Protein AF-A0A7X7RPF6-F1 (afdb_monomer_lite)

pLDDT: mean 86.19, std 18.13, range [35.84, 98.38]

Secondary structure (DSSP, 8-state):
-----------------PPPBPPHHHHHHHHHH-SSPPS----B-------STT-EEEEEESS-HHHHHHHHHHHHHHHHS---EEEE-PPPSSPP-STT-EEEEEETTEEEEEESSHHHHHHHHHHHHHHTS---

Structure (mmCIF, N/CA/C/O backbone):
data_AF-A0A7X7RPF6-F1
#
_entry.id   AF-A0A7X7RPF6-F1
#
loop_
_atom_site.group_PDB
_atom_site.id
_atom_site.type_symbol
_atom_site.label_atom_id
_atom_site.label_alt_id
_atom_site.label_comp_id
_atom_site.label_asym_id
_atom_site.label_entity_id
_atom_site.label_seq_id
_atom_site.pdbx_PDB_ins_code
_atom_site.Cartn_x
_atom_site.Cartn_y
_atom_site.Cartn_z
_atom_site.occupancy
_atom_site.B_iso_or_equiv
_atom_site.auth_seq_id
_atom_site.auth_comp_id
_atom_site.auth_asym_id
_atom_site.auth_atom_id
_atom_site.pdbx_PDB_model_num
ATOM 1 N N . MET A 1 1 ? -34.950 23.334 -38.910 1.00 42.81 1 MET A N 1
ATOM 2 C CA . MET A 1 1 ? -34.356 22.359 -37.966 1.00 42.81 1 MET A CA 1
ATOM 3 C C . MET A 1 1 ? -32.881 22.683 -37.755 1.00 42.81 1 MET A C 1
ATOM 5 O O . MET A 1 1 ? -32.091 22.397 -38.640 1.00 42.81 1 MET A O 1
ATOM 9 N N . LYS A 1 2 ? -32.503 23.281 -36.620 1.00 35.84 2 LYS A N 1
ATOM 10 C CA . LYS A 1 2 ? -31.113 23.317 -36.129 1.00 35.84 2 LYS A CA 1
ATOM 11 C C . LYS A 1 2 ? -31.170 23.266 -34.601 1.00 35.84 2 LYS A C 1
ATOM 13 O O . LYS A 1 2 ? -31.677 24.192 -33.981 1.00 35.84 2 LYS A O 1
ATOM 18 N N . LYS A 1 3 ? -30.758 22.137 -34.021 1.00 43.97 3 LYS A N 1
ATOM 19 C CA . LYS A 1 3 ? -30.667 21.934 -32.570 1.00 43.97 3 LYS A CA 1
ATOM 20 C C . LYS A 1 3 ? -29.306 22.470 -32.122 1.00 43.97 3 LYS A C 1
ATOM 22 O O . LYS A 1 3 ? -28.288 21.970 -32.589 1.00 43.97 3 LYS A O 1
ATOM 27 N N . GLN A 1 4 ? -29.292 23.501 -31.281 1.00 42.59 4 GLN A N 1
ATOM 28 C CA . GLN A 1 4 ? -28.082 23.965 -30.603 1.00 42.59 4 GLN A CA 1
ATOM 29 C C . GLN A 1 4 ? -27.850 23.091 -29.371 1.00 42.59 4 GLN A C 1
ATOM 31 O O . GLN A 1 4 ? -28.635 23.094 -28.424 1.00 42.59 4 GLN A O 1
ATOM 36 N N . THR A 1 5 ? -26.789 22.298 -29.436 1.00 44.12 5 THR A N 1
ATOM 37 C CA . THR A 1 5 ? -26.322 21.415 -28.371 1.00 44.12 5 THR A CA 1
ATOM 38 C C . THR A 1 5 ? -25.581 22.247 -27.328 1.00 44.12 5 THR A C 1
ATOM 40 O O . THR A 1 5 ? -24.572 22.875 -27.640 1.00 44.12 5 THR A O 1
ATOM 43 N N . TRP A 1 6 ? -26.072 22.253 -26.092 1.00 36.62 6 TRP A N 1
ATOM 44 C CA . TRP A 1 6 ? -25.373 22.837 -24.950 1.00 36.62 6 TRP A CA 1
ATOM 45 C C . TRP A 1 6 ? -24.398 21.795 -24.390 1.00 36.62 6 TRP A C 1
ATOM 47 O O . TRP A 1 6 ? -24.826 20.766 -23.872 1.00 36.62 6 TRP A O 1
ATOM 57 N N . MET A 1 7 ? -23.089 22.039 -24.501 1.00 39.38 7 MET A N 1
ATOM 58 C CA . MET A 1 7 ? -22.086 21.309 -23.720 1.00 39.38 7 MET A CA 1
ATOM 59 C C . MET A 1 7 ? -21.987 21.963 -22.342 1.00 39.38 7 MET A C 1
ATOM 61 O O . MET A 1 7 ? -21.388 23.024 -22.190 1.00 39.38 7 MET A O 1
ATOM 65 N N . ALA A 1 8 ? -22.588 21.330 -21.336 1.00 42.06 8 ALA A N 1
ATOM 66 C CA . ALA A 1 8 ? -22.321 21.650 -19.943 1.00 42.06 8 ALA A CA 1
ATOM 67 C C . ALA A 1 8 ? -20.945 21.078 -19.571 1.00 42.06 8 ALA A C 1
ATOM 69 O O . ALA A 1 8 ? -20.789 19.874 -19.367 1.00 42.06 8 ALA A O 1
ATOM 70 N N . LEU A 1 9 ? -19.936 21.947 -19.521 1.00 39.75 9 LEU A N 1
ATOM 71 C CA . LEU A 1 9 ? -18.625 21.628 -18.970 1.00 39.75 9 LEU A CA 1
ATOM 72 C C . LEU A 1 9 ? -18.746 21.653 -17.437 1.00 39.75 9 LEU A C 1
ATOM 74 O O . LEU A 1 9 ? -18.661 22.708 -16.813 1.00 39.75 9 LEU A O 1
ATOM 78 N N . VAL A 1 10 ? -19.006 20.499 -16.821 1.00 43.66 10 VAL A N 1
ATOM 79 C CA . VAL A 1 10 ? -18.949 20.361 -15.359 1.00 43.66 10 VAL A CA 1
ATOM 80 C C . VAL A 1 10 ? -17.480 20.246 -14.965 1.00 43.66 10 VAL A C 1
ATOM 82 O O . VAL A 1 10 ? -16.887 19.171 -15.002 1.00 43.66 10 VAL A O 1
ATOM 85 N N . VAL A 1 11 ? -16.871 21.378 -14.615 1.00 40.03 11 VAL A N 1
ATOM 86 C CA . VAL A 1 11 ? -15.560 21.405 -13.962 1.00 40.03 11 VAL A CA 1
ATOM 87 C C . VAL A 1 11 ? -15.783 21.034 -12.499 1.00 40.03 11 VAL A C 1
ATOM 89 O O . VAL A 1 11 ? -16.100 21.881 -11.668 1.00 40.03 11 VAL A O 1
ATOM 92 N N . CYS A 1 12 ? -15.645 19.748 -12.179 1.00 39.25 12 CYS A N 1
ATOM 93 C CA . CYS A 1 12 ? -15.494 19.308 -10.797 1.00 39.25 12 CYS A CA 1
ATOM 94 C C . CYS A 1 12 ? -14.114 19.770 -10.310 1.00 39.25 12 CYS A C 1
ATOM 96 O O . CYS A 1 12 ? -13.115 19.069 -10.465 1.00 39.25 12 CYS A O 1
ATOM 98 N N . ALA A 1 13 ? -14.052 20.973 -9.740 1.00 44.09 13 ALA A N 1
ATOM 99 C CA . ALA A 1 13 ? -12.929 21.393 -8.920 1.00 44.09 13 ALA A CA 1
ATOM 100 C C . ALA A 1 13 ? -12.951 20.545 -7.640 1.00 44.09 13 ALA A C 1
ATOM 102 O O . ALA A 1 13 ? -13.633 20.867 -6.669 1.00 44.09 13 ALA A O 1
ATOM 103 N N . ALA A 1 14 ? -12.258 19.406 -7.660 1.00 44.19 14 ALA A N 1
ATOM 104 C CA . ALA A 1 14 ? -11.976 18.651 -6.452 1.00 44.19 14 ALA A CA 1
ATOM 105 C C . ALA A 1 14 ? -11.058 19.513 -5.574 1.00 44.19 14 ALA A C 1
ATOM 107 O O . ALA A 1 14 ? -9.854 19.604 -5.810 1.00 44.19 14 ALA A O 1
ATOM 108 N N . CYS A 1 15 ? -11.637 20.199 -4.590 1.00 41.09 15 CYS A N 1
ATOM 109 C CA . CYS A 1 15 ? -10.878 20.852 -3.536 1.00 41.09 15 CYS A CA 1
ATOM 110 C C . CYS A 1 15 ? -10.113 19.767 -2.769 1.00 41.09 15 CYS A C 1
ATOM 112 O O . CYS A 1 15 ? -10.686 19.062 -1.940 1.00 41.09 15 CYS A O 1
ATOM 114 N N . PHE A 1 16 ? -8.820 19.619 -3.058 1.00 44.91 16 PHE A N 1
ATOM 115 C CA . PHE A 1 16 ? -7.894 18.842 -2.241 1.00 44.91 16 PHE A CA 1
ATOM 116 C C . PHE A 1 16 ? -7.700 19.575 -0.910 1.00 44.91 16 PHE A C 1
ATOM 118 O O . PHE A 1 16 ? -6.744 20.331 -0.725 1.00 44.91 16 PHE A O 1
ATOM 125 N N . THR A 1 17 ? -8.636 19.397 0.021 1.00 57.41 17 THR A N 1
ATOM 126 C CA . THR A 1 17 ? -8.433 19.785 1.416 1.00 57.41 17 THR A CA 1
ATOM 127 C C . THR A 1 17 ? -7.289 18.931 1.949 1.00 57.41 17 THR A C 1
ATOM 129 O O . THR A 1 17 ? -7.452 17.728 2.158 1.00 57.41 17 THR A O 1
ATOM 132 N N . HIS A 1 18 ? -6.108 19.527 2.091 1.00 63.28 18 HIS A N 1
ATOM 133 C CA . HIS A 1 18 ? -4.978 18.854 2.715 1.00 63.28 18 HIS A CA 1
ATOM 134 C C . HIS A 1 18 ? -5.327 18.645 4.188 1.00 63.28 18 HIS A C 1
ATOM 136 O O . HIS A 1 18 ? -5.715 19.596 4.868 1.00 63.28 18 HIS A O 1
ATOM 142 N N . ALA A 1 19 ? -5.246 17.400 4.657 1.00 75.69 19 ALA A N 1
ATOM 143 C CA . ALA A 1 19 ? -5.437 17.101 6.068 1.00 75.69 19 ALA A CA 1
ATOM 144 C C . ALA A 1 19 ? -4.400 17.870 6.899 1.00 75.69 19 ALA A C 1
ATOM 146 O O . ALA A 1 19 ? -3.241 17.993 6.493 1.00 75.69 19 ALA A O 1
ATOM 147 N N . VAL A 1 20 ? -4.821 18.383 8.054 1.00 85.19 20 VAL A N 1
ATOM 148 C CA . VAL A 1 20 ? -3.904 18.991 9.026 1.00 85.19 20 VAL A CA 1
ATOM 149 C C . VAL A 1 20 ? -2.907 17.914 9.475 1.00 85.19 20 VAL A C 1
ATOM 151 O O . VAL A 1 20 ? -3.297 16.750 9.556 1.00 85.19 20 VAL A O 1
ATOM 154 N N . PRO A 1 21 ? -1.628 18.233 9.735 1.00 86.88 21 PRO A N 1
ATOM 155 C CA . PRO A 1 21 ? -0.688 17.250 10.265 1.00 86.88 21 PRO A 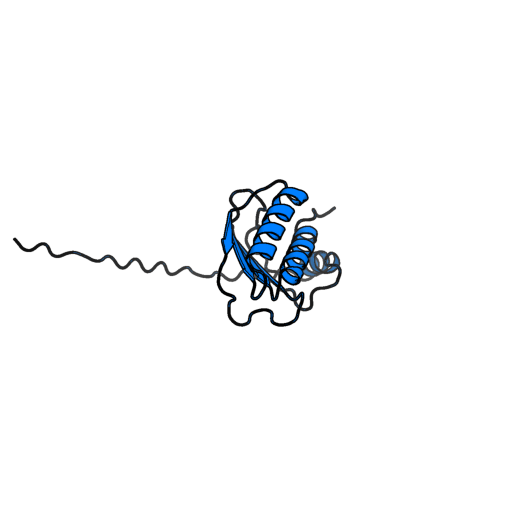CA 1
ATOM 156 C C . PRO A 1 21 ? -1.210 16.598 11.548 1.00 86.88 21 PRO A C 1
ATOM 158 O O . PRO A 1 21 ? -1.775 17.275 12.407 1.00 86.88 21 PRO A O 1
ATOM 161 N N . LEU A 1 22 ? -0.988 15.291 11.686 1.00 89.12 22 LEU A N 1
ATOM 162 C CA . LEU A 1 22 ? -1.290 14.571 12.920 1.00 89.12 22 LEU A CA 1
ATOM 163 C C . LEU A 1 22 ? -0.428 15.133 14.062 1.00 89.12 22 LEU A C 1
ATOM 165 O O . LEU A 1 22 ? 0.742 15.465 13.843 1.00 89.12 22 LEU A O 1
ATOM 169 N N . ASN A 1 23 ? -0.974 15.231 15.278 1.00 91.56 23 ASN A N 1
ATOM 170 C CA . ASN A 1 23 ? -0.208 15.768 16.404 1.00 91.56 23 ASN A CA 1
ATOM 171 C C . ASN A 1 23 ? 1.030 14.906 16.715 1.00 91.56 23 ASN A C 1
ATOM 173 O O . ASN A 1 23 ? 1.067 13.705 16.439 1.00 91.56 23 ASN A O 1
ATOM 177 N N . GLU A 1 24 ? 2.061 15.517 17.306 1.00 90.38 24 GLU A N 1
ATOM 178 C CA . GLU A 1 24 ? 3.372 14.876 17.483 1.00 90.38 24 GLU A CA 1
ATOM 179 C C . GLU A 1 24 ? 3.318 13.594 18.317 1.00 90.38 24 GLU A C 1
ATOM 181 O O . GLU A 1 24 ? 4.034 12.634 18.023 1.00 90.38 24 GLU A O 1
ATOM 186 N N . ARG A 1 25 ? 2.453 13.554 19.337 1.00 89.50 25 ARG A N 1
ATOM 187 C CA . ARG A 1 25 ? 2.306 12.393 20.218 1.00 89.50 25 ARG A CA 1
ATOM 188 C C . ARG A 1 25 ? 1.732 11.202 19.456 1.00 89.50 25 ARG A C 1
ATOM 190 O O . ARG A 1 25 ? 2.311 10.118 19.497 1.00 89.50 25 ARG A O 1
ATOM 197 N N . GLU A 1 26 ? 0.619 11.391 18.757 1.00 88.25 26 GLU A N 1
ATOM 198 C CA . GLU A 1 26 ? -0.017 10.341 17.955 1.00 88.25 26 GLU A CA 1
ATOM 199 C C . GLU A 1 26 ? 0.862 9.925 16.780 1.00 88.25 26 GLU A C 1
ATOM 201 O O . GLU A 1 26 ? 1.075 8.733 16.555 1.00 88.25 26 GLU A O 1
ATOM 206 N N . ALA A 1 27 ? 1.468 10.894 16.091 1.00 90.38 27 ALA A N 1
ATOM 207 C CA . ALA A 1 27 ? 2.426 10.619 15.033 1.00 90.38 27 ALA A CA 1
ATOM 208 C C . ALA A 1 27 ? 3.617 9.798 15.550 1.00 90.38 27 ALA A C 1
ATOM 210 O O . ALA A 1 27 ? 4.069 8.883 14.861 1.00 90.38 27 ALA A O 1
ATOM 211 N N . GLY A 1 28 ? 4.107 10.083 16.760 1.00 90.06 28 GLY A N 1
ATOM 212 C CA . GLY A 1 28 ? 5.152 9.310 17.428 1.00 90.06 28 GLY A CA 1
ATOM 213 C C . GLY A 1 28 ? 4.735 7.862 17.695 1.00 90.06 28 GLY A C 1
ATOM 214 O O . GLY A 1 28 ? 5.490 6.943 17.377 1.00 90.06 28 GLY A O 1
ATOM 215 N N . LEU A 1 29 ? 3.517 7.645 18.199 1.00 88.44 29 LEU A N 1
ATOM 216 C CA . LEU A 1 29 ? 2.975 6.304 18.452 1.00 88.44 29 LEU A CA 1
ATOM 217 C C . LEU A 1 29 ? 2.817 5.485 17.167 1.00 88.44 29 LEU A C 1
ATOM 219 O O . LEU A 1 29 ? 3.167 4.306 17.153 1.00 88.44 29 LEU A O 1
ATOM 223 N N . VAL A 1 30 ? 2.320 6.097 16.089 1.00 89.81 30 VAL A N 1
ATOM 224 C CA . VAL A 1 30 ? 2.182 5.424 14.789 1.00 89.81 30 VAL A CA 1
ATOM 225 C C . VAL A 1 30 ? 3.559 5.094 14.216 1.00 89.81 30 VAL A C 1
ATOM 227 O O . VAL A 1 30 ? 3.806 3.951 13.840 1.00 89.81 30 VAL A O 1
ATOM 230 N N . LYS A 1 31 ? 4.489 6.057 14.201 1.00 91.44 31 LYS A N 1
ATOM 231 C CA . LYS A 1 31 ? 5.850 5.858 13.671 1.00 91.44 31 LYS A CA 1
ATOM 232 C C . LYS A 1 31 ? 6.621 4.778 14.432 1.00 91.44 31 LYS A C 1
ATOM 234 O O . LYS A 1 31 ? 7.334 4.009 13.797 1.00 91.44 31 LYS A O 1
ATOM 239 N N . ALA A 1 32 ? 6.452 4.678 15.752 1.00 90.56 32 ALA A N 1
ATOM 240 C CA . ALA A 1 32 ? 7.118 3.668 16.578 1.00 90.56 32 ALA A CA 1
ATOM 241 C C . ALA A 1 32 ? 6.712 2.221 16.239 1.00 90.56 32 ALA A C 1
ATOM 243 O O . ALA A 1 32 ? 7.458 1.293 16.543 1.00 90.56 32 ALA A O 1
ATOM 244 N N . ARG A 1 33 ? 5.551 2.018 15.600 1.00 89.50 33 ARG A N 1
ATOM 245 C CA . ARG A 1 33 ? 5.090 0.693 15.152 1.00 89.50 33 ARG A CA 1
ATOM 246 C C . ARG A 1 33 ? 5.689 0.274 13.820 1.00 89.50 33 ARG A C 1
ATOM 248 O O . ARG A 1 33 ? 5.645 -0.906 13.504 1.00 89.50 33 ARG A O 1
ATOM 255 N N . LEU A 1 34 ? 6.216 1.223 13.044 1.00 92.62 34 LEU A N 1
ATOM 256 C CA . LEU A 1 34 ? 6.720 0.964 11.704 1.00 92.62 34 LEU A CA 1
ATOM 257 C C . LEU A 1 34 ? 8.146 0.414 11.784 1.00 92.62 34 LEU A C 1
ATOM 259 O O . LEU A 1 34 ? 9.105 1.153 12.001 1.00 92.62 34 LEU A O 1
ATOM 263 N N . VAL A 1 35 ? 8.271 -0.899 11.612 1.00 92.31 35 VAL A N 1
ATOM 264 C CA . VAL A 1 35 ? 9.522 -1.651 11.674 1.00 92.31 35 VAL A CA 1
ATOM 265 C C . VAL A 1 35 ? 9.733 -2.427 10.360 1.00 92.31 35 VAL A C 1
ATOM 267 O O . VAL A 1 35 ? 8.910 -3.278 10.002 1.00 92.31 35 VAL A O 1
ATOM 270 N N . PRO A 1 36 ? 10.843 -2.185 9.635 1.00 92.75 36 PRO A N 1
ATOM 271 C CA . PRO A 1 36 ? 11.820 -1.120 9.877 1.00 92.75 36 PRO A CA 1
ATOM 272 C C . PRO A 1 36 ? 11.205 0.276 9.687 1.00 92.75 36 PRO A C 1
ATOM 274 O O . PRO A 1 36 ? 10.227 0.435 8.953 1.00 92.75 36 PRO A O 1
ATOM 277 N N . ALA A 1 37 ? 11.810 1.286 10.318 1.00 90.94 37 ALA A N 1
ATOM 278 C CA . ALA A 1 37 ? 11.372 2.671 10.181 1.00 90.94 37 ALA A CA 1
ATOM 279 C C . ALA A 1 37 ? 11.430 3.106 8.700 1.00 90.94 37 ALA A C 1
ATOM 281 O O . ALA A 1 37 ? 12.490 2.983 8.074 1.00 90.94 37 ALA A O 1
ATOM 282 N N . PRO A 1 38 ? 10.329 3.610 8.111 1.00 91.69 38 PRO A N 1
ATOM 283 C CA . PRO A 1 38 ? 10.354 4.097 6.741 1.00 91.69 38 PRO A CA 1
ATOM 284 C C . PRO A 1 38 ? 11.235 5.342 6.619 1.00 91.69 38 PRO A C 1
ATOM 286 O O . PRO A 1 38 ? 11.311 6.158 7.534 1.00 91.69 38 PRO A O 1
ATOM 289 N N . GLN A 1 39 ? 11.850 5.528 5.449 1.00 93.06 39 GLN A N 1
ATOM 290 C CA . GLN A 1 39 ? 12.747 6.663 5.185 1.00 93.06 39 GLN A CA 1
ATOM 291 C C . GLN A 1 39 ? 12.053 8.029 5.309 1.00 93.06 39 GLN A C 1
ATOM 293 O O . GLN A 1 39 ? 12.688 9.022 5.651 1.00 93.06 39 GLN A O 1
ATOM 298 N N . ARG A 1 40 ? 10.750 8.085 5.008 1.00 93.25 40 ARG A N 1
ATOM 299 C CA . ARG A 1 40 ? 9.911 9.277 5.149 1.00 93.25 40 ARG A CA 1
ATOM 300 C C . ARG A 1 40 ? 8.493 8.854 5.496 1.00 93.25 40 ARG A C 1
ATOM 302 O O . ARG A 1 40 ? 7.959 7.932 4.884 1.00 93.25 40 ARG A O 1
ATOM 309 N N . VAL A 1 41 ? 7.894 9.547 6.461 1.00 92.94 41 VAL A N 1
ATOM 310 C CA . VAL A 1 41 ? 6.506 9.342 6.885 1.00 92.94 41 VAL A CA 1
ATOM 311 C C . VAL A 1 41 ? 5.870 10.696 7.164 1.00 92.94 41 VAL A C 1
ATOM 313 O O . VAL A 1 41 ? 6.350 11.448 8.014 1.00 92.94 41 VAL A O 1
ATOM 316 N N . GLU A 1 42 ? 4.767 10.963 6.478 1.00 92.38 42 GLU A N 1
ATOM 317 C CA . GLU A 1 42 ? 3.899 12.117 6.691 1.00 92.38 42 GLU A CA 1
ATOM 318 C C . GLU A 1 42 ? 2.524 11.592 7.084 1.00 92.38 42 GLU A C 1
ATOM 320 O O . GLU A 1 42 ? 1.950 10.764 6.378 1.00 92.38 42 GLU A O 1
ATOM 325 N N . LEU A 1 43 ? 2.035 12.025 8.245 1.00 91.19 43 LEU A N 1
ATOM 326 C CA . LEU A 1 43 ? 0.749 11.611 8.796 1.00 91.19 43 LEU A CA 1
ATOM 327 C C . LEU A 1 43 ? -0.117 12.855 8.932 1.00 91.19 43 LEU A C 1
ATOM 329 O O . LEU A 1 43 ? 0.328 13.859 9.490 1.00 91.19 43 LEU A O 1
ATOM 333 N N . GLY A 1 44 ? -1.334 12.777 8.411 1.00 90.69 44 GLY A N 1
ATOM 334 C CA . GLY A 1 44 ? -2.351 13.802 8.584 1.00 90.69 44 GLY A CA 1
ATOM 335 C C . GLY A 1 44 ? -3.490 13.281 9.447 1.00 90.69 44 GLY A C 1
ATOM 336 O O . GLY A 1 44 ? -3.773 12.084 9.440 1.00 90.69 44 GLY A O 1
ATOM 337 N N . ASP A 1 45 ? -4.164 14.195 10.129 1.00 86.50 45 ASP A N 1
ATOM 338 C CA . ASP A 1 45 ? -5.443 13.993 10.807 1.00 86.50 45 ASP A CA 1
ATOM 339 C C . ASP A 1 45 ? -6.589 14.064 9.778 1.00 86.50 45 ASP A C 1
ATOM 341 O O . ASP A 1 45 ? -7.447 14.948 9.769 1.00 86.50 45 ASP A O 1
ATOM 345 N N . GLY A 1 46 ? -6.473 13.209 8.761 1.00 84.50 46 GLY A N 1
ATOM 346 C CA . GLY A 1 46 ? -7.412 13.103 7.654 1.00 84.50 46 GLY A CA 1
ATOM 347 C C . GLY A 1 46 ? -8.529 12.100 7.945 1.00 84.50 46 GLY A C 1
ATOM 348 O O . GLY A 1 46 ? -8.498 11.402 8.954 1.00 84.50 46 GLY A O 1
ATOM 349 N N . PRO A 1 47 ? -9.514 11.980 7.041 1.00 85.88 47 PRO A N 1
ATOM 350 C CA . PRO A 1 47 ? -10.547 10.960 7.169 1.00 85.88 47 PRO A CA 1
ATOM 351 C C . PRO A 1 47 ? -9.933 9.559 7.253 1.00 85.88 47 PRO A C 1
ATOM 353 O O . PRO A 1 47 ? -8.991 9.243 6.521 1.00 85.88 47 PRO A O 1
ATOM 356 N N . GLU A 1 48 ? -10.522 8.715 8.098 1.00 86.12 48 GLU A N 1
ATOM 357 C CA . GLU A 1 48 ? -10.116 7.319 8.237 1.00 86.12 48 GLU A CA 1
ATOM 358 C C . GLU A 1 48 ? -10.178 6.581 6.893 1.00 86.12 48 GLU A C 1
ATOM 360 O O . GLU A 1 48 ? -11.092 6.767 6.078 1.00 86.12 48 GLU A O 1
ATOM 365 N N . VAL A 1 49 ? -9.192 5.713 6.671 1.00 90.44 49 VAL A N 1
ATOM 366 C CA . VAL A 1 49 ? -9.144 4.827 5.510 1.00 90.44 49 VAL A CA 1
ATOM 367 C C . VAL A 1 49 ? -9.511 3.425 5.967 1.00 90.44 49 VAL A C 1
ATOM 369 O O . VAL A 1 49 ? -8.731 2.749 6.634 1.00 90.44 49 VAL A O 1
ATOM 372 N N . VAL A 1 50 ? -10.714 2.996 5.597 1.00 92.75 50 VAL A N 1
ATOM 373 C CA . VAL A 1 50 ? -11.243 1.672 5.930 1.00 92.75 50 VAL A CA 1
ATOM 374 C C . VAL A 1 50 ? -10.730 0.647 4.917 1.00 92.75 50 VAL A C 1
ATOM 376 O O . VAL A 1 50 ? -10.817 0.853 3.707 1.00 92.75 50 VAL A O 1
ATOM 379 N N . LEU A 1 51 ? -10.176 -0.463 5.411 1.00 94.19 51 LEU A N 1
ATOM 380 C CA . LEU A 1 51 ? -9.682 -1.564 4.580 1.00 94.19 51 LEU A CA 1
ATOM 381 C C . LEU A 1 51 ? -10.786 -2.605 4.351 1.00 94.19 51 LEU A C 1
ATOM 383 O O . LEU A 1 51 ? -10.837 -3.625 5.034 1.00 94.19 51 LEU A O 1
ATOM 387 N N . ASP A 1 52 ? -11.654 -2.366 3.373 1.00 95.56 52 ASP A N 1
ATOM 388 C CA . ASP A 1 52 ? -12.755 -3.266 3.013 1.00 95.56 52 ASP A CA 1
ATOM 389 C C . ASP A 1 52 ? -12.826 -3.544 1.496 1.00 95.56 52 ASP A C 1
ATOM 391 O O . ASP A 1 52 ? -11.927 -3.190 0.730 1.00 95.56 52 ASP A O 1
ATOM 395 N N . ASP A 1 53 ? -13.885 -4.229 1.056 1.00 97.31 53 ASP A N 1
ATOM 396 C CA . ASP A 1 53 ? -14.109 -4.564 -0.357 1.00 97.31 53 ASP A CA 1
ATOM 397 C C . ASP A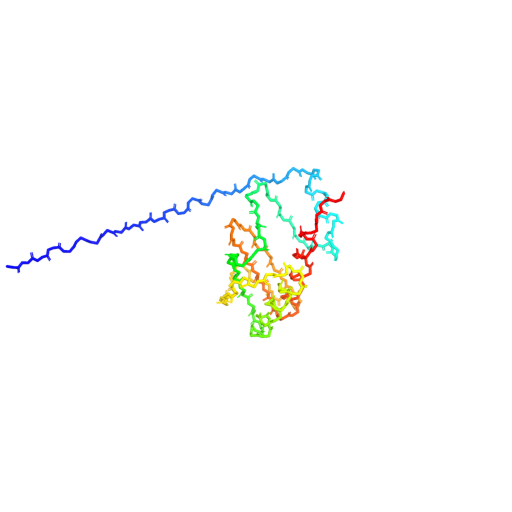 1 53 ? -14.394 -3.332 -1.239 1.00 97.31 53 ASP A C 1
ATOM 399 O O . ASP A 1 53 ? -14.268 -3.414 -2.462 1.00 97.31 53 ASP A O 1
ATOM 403 N N . THR A 1 54 ? -14.764 -2.196 -0.639 1.00 96.44 54 THR A N 1
ATOM 404 C CA . THR A 1 54 ? -15.096 -0.945 -1.337 1.00 96.44 54 THR A CA 1
ATOM 405 C C . THR A 1 54 ? -13.882 -0.046 -1.563 1.00 96.44 54 THR A C 1
ATOM 407 O O . THR A 1 54 ? -13.942 0.859 -2.397 1.00 96.44 54 THR A O 1
ATOM 410 N N . LEU A 1 55 ? -12.767 -0.307 -0.871 1.00 96.94 55 LEU A N 1
ATOM 411 C CA . LEU A 1 55 ? -11.531 0.457 -1.013 1.00 96.94 55 LEU A CA 1
ATOM 412 C C . LEU A 1 55 ? -11.020 0.424 -2.465 1.00 96.94 55 LEU A C 1
ATOM 414 O O . LEU A 1 55 ? -10.741 -0.637 -3.033 1.00 96.94 55 LEU A O 1
ATOM 418 N N . ALA A 1 56 ? -10.821 1.605 -3.051 1.00 97.06 56 ALA A N 1
ATOM 419 C CA . ALA A 1 56 ? -10.206 1.742 -4.364 1.00 97.06 56 ALA A CA 1
ATOM 420 C C . ALA A 1 56 ? -8.678 1.686 -4.234 1.00 97.06 56 ALA A C 1
ATOM 422 O O . ALA A 1 56 ? -8.053 2.610 -3.708 1.00 97.06 56 ALA A O 1
ATOM 423 N N . VAL A 1 57 ? -8.057 0.614 -4.734 1.00 97.94 57 VAL A N 1
ATOM 424 C CA . VAL A 1 57 ? -6.598 0.453 -4.704 1.00 97.94 57 VAL A CA 1
ATOM 425 C C . VAL A 1 57 ? -6.018 0.714 -6.092 1.00 97.94 57 VAL A C 1
ATOM 427 O O . VAL A 1 57 ? -6.355 0.043 -7.071 1.00 97.94 57 VAL A O 1
ATOM 430 N N . THR A 1 58 ? -5.104 1.675 -6.175 1.00 97.94 58 THR A N 1
ATOM 431 C CA . THR A 1 58 ? -4.303 1.944 -7.373 1.00 97.94 58 THR A CA 1
ATOM 432 C C . THR A 1 58 ? -2.883 1.450 -7.144 1.00 97.94 58 THR A C 1
ATOM 434 O O . THR A 1 58 ? -2.192 1.944 -6.257 1.00 97.94 58 THR A O 1
ATOM 437 N N . LEU A 1 59 ? -2.437 0.483 -7.942 1.00 97.81 59 LEU A N 1
ATOM 438 C CA . LEU A 1 59 ? -1.067 -0.017 -7.925 1.00 97.81 59 LEU A CA 1
ATOM 439 C C . LEU A 1 59 ? -0.317 0.494 -9.154 1.00 97.81 59 LEU A C 1
ATOM 441 O O . LEU A 1 59 ? -0.706 0.201 -10.281 1.00 97.81 59 LEU A O 1
ATOM 445 N N . ALA A 1 60 ? 0.786 1.194 -8.933 1.00 96.75 60 ALA A N 1
ATOM 446 C CA . ALA A 1 60 ? 1.715 1.576 -9.980 1.00 96.75 60 ALA A CA 1
ATOM 447 C C . ALA A 1 60 ? 3.087 0.971 -9.688 1.00 96.75 60 ALA A C 1
ATOM 449 O O . ALA A 1 60 ? 3.752 1.335 -8.723 1.00 96.75 60 ALA A O 1
ATOM 450 N N . CYS A 1 61 ? 3.492 -0.003 -10.495 1.00 96.31 61 CYS A N 1
ATOM 451 C CA . CYS A 1 61 ? 4.693 -0.792 -10.249 1.00 96.31 61 CYS A CA 1
ATOM 452 C C . CYS A 1 61 ? 5.579 -0.766 -11.493 1.00 96.31 61 CYS A C 1
ATOM 454 O O . CYS A 1 61 ? 5.168 -1.258 -12.542 1.00 96.31 61 CYS A O 1
ATOM 456 N N . ALA A 1 62 ? 6.776 -0.183 -11.387 1.00 93.69 62 ALA A N 1
ATOM 457 C CA . ALA A 1 62 ? 7.635 0.075 -12.547 1.00 93.69 62 ALA A CA 1
ATOM 458 C C . ALA A 1 62 ? 8.149 -1.211 -13.221 1.00 93.69 62 ALA A C 1
ATOM 460 O O . ALA A 1 62 ? 8.408 -1.226 -14.423 1.00 93.69 62 ALA A O 1
ATOM 461 N N . LYS A 1 63 ? 8.290 -2.298 -12.456 1.00 94.12 63 LYS A N 1
ATOM 462 C CA . LYS A 1 63 ? 8.670 -3.630 -12.942 1.00 94.12 63 LYS A CA 1
ATOM 463 C C . LYS A 1 63 ? 7.716 -4.680 -12.389 1.00 94.12 63 LYS A C 1
ATOM 465 O O . LYS A 1 63 ? 7.193 -4.520 -11.293 1.00 94.12 63 LYS A O 1
ATOM 470 N N . GLU A 1 64 ? 7.511 -5.768 -13.132 1.00 94.94 64 GLU A N 1
ATOM 471 C CA . GLU A 1 64 ? 6.764 -6.946 -12.653 1.00 94.94 64 GLU A CA 1
ATOM 472 C C . GLU A 1 64 ? 5.318 -6.640 -12.195 1.00 94.94 64 GLU A C 1
ATOM 474 O O . GLU A 1 64 ? 4.808 -7.248 -11.251 1.00 94.94 64 GLU A O 1
ATOM 479 N N . SER A 1 65 ? 4.638 -5.697 -12.860 1.00 94.62 65 SER A N 1
ATOM 480 C CA . SER A 1 65 ? 3.336 -5.164 -12.425 1.00 94.62 65 SER A CA 1
ATOM 481 C C . SER A 1 65 ? 2.258 -6.237 -12.199 1.00 94.62 65 SER A C 1
ATOM 483 O O . SER A 1 65 ? 1.559 -6.212 -11.183 1.00 94.62 65 SER A O 1
ATOM 485 N N . ASP A 1 66 ? 2.174 -7.253 -13.063 1.00 96.38 66 ASP A N 1
ATOM 486 C CA . ASP A 1 66 ? 1.214 -8.354 -12.895 1.00 96.38 66 ASP A CA 1
ATOM 487 C C . ASP A 1 66 ? 1.497 -9.211 -11.654 1.00 96.38 66 ASP A C 1
ATOM 489 O O . ASP A 1 66 ? 0.573 -9.596 -10.924 1.00 96.38 66 ASP A O 1
ATOM 493 N N . LEU A 1 67 ? 2.778 -9.484 -11.378 1.00 97.38 67 LEU A N 1
ATOM 494 C CA . LEU A 1 67 ? 3.195 -10.206 -10.178 1.00 97.38 67 LEU A CA 1
ATOM 495 C C . LEU A 1 67 ? 2.862 -9.386 -8.929 1.00 97.38 67 LEU A C 1
ATOM 497 O O . LEU A 1 67 ? 2.247 -9.917 -8.001 1.00 97.38 67 LEU A O 1
ATOM 501 N N . ALA A 1 68 ? 3.204 -8.097 -8.934 1.00 97.81 68 ALA A N 1
ATOM 502 C CA . ALA A 1 68 ? 2.894 -7.168 -7.855 1.00 97.81 68 ALA A CA 1
ATOM 503 C C . ALA A 1 68 ? 1.381 -7.110 -7.589 1.00 97.81 68 ALA A C 1
ATOM 505 O O . ALA A 1 68 ? 0.940 -7.281 -6.451 1.00 97.81 68 ALA A O 1
ATOM 506 N N . ARG A 1 69 ? 0.558 -6.982 -8.637 1.00 98.19 69 ARG A N 1
ATOM 507 C CA . ARG A 1 69 ? -0.907 -6.955 -8.533 1.00 98.19 69 ARG A CA 1
ATOM 508 C C . ARG A 1 69 ? -1.459 -8.242 -7.931 1.00 98.19 69 ARG A C 1
ATOM 510 O O . ARG A 1 69 ? -2.297 -8.191 -7.028 1.00 98.19 69 ARG A O 1
ATOM 517 N N . LYS A 1 70 ? -1.001 -9.404 -8.408 1.00 98.25 70 LYS A N 1
ATOM 518 C CA . LYS A 1 70 ? -1.414 -10.711 -7.872 1.00 98.25 70 LYS A CA 1
ATOM 519 C C . LYS A 1 70 ? -1.073 -10.825 -6.386 1.00 98.25 70 LYS A C 1
ATOM 521 O O . LYS A 1 70 ? -1.913 -11.263 -5.600 1.00 98.25 70 LYS A O 1
ATOM 526 N N . GLN A 1 71 ? 0.132 -10.406 -6.009 1.00 98.19 71 GLN A N 1
ATOM 527 C CA . GLN A 1 71 ? 0.621 -10.430 -4.635 1.00 98.19 71 GLN A CA 1
ATOM 528 C C . GLN A 1 71 ? -0.179 -9.493 -3.721 1.00 98.19 71 GLN A C 1
ATOM 530 O O . GLN A 1 71 ? -0.650 -9.941 -2.677 1.00 98.19 71 GLN A O 1
ATOM 535 N N . VAL A 1 72 ? -0.405 -8.238 -4.123 1.00 98.31 72 VAL A N 1
ATOM 536 C CA . VAL A 1 72 ? -1.213 -7.261 -3.370 1.00 98.31 72 VAL A CA 1
ATOM 537 C C . VAL A 1 72 ? -2.622 -7.798 -3.115 1.00 98.31 72 VAL A C 1
ATOM 539 O O . VAL A 1 72 ? -3.068 -7.822 -1.970 1.00 98.31 72 VAL A O 1
ATOM 542 N N . ARG A 1 73 ? -3.302 -8.328 -4.143 1.00 98.38 73 ARG A N 1
ATOM 543 C CA . ARG A 1 73 ? -4.643 -8.926 -3.985 1.00 98.38 73 ARG A CA 1
ATOM 544 C C . ARG A 1 73 ? -4.648 -10.110 -3.017 1.00 98.38 73 ARG A C 1
ATOM 546 O O . ARG A 1 73 ? -5.571 -10.245 -2.217 1.00 98.38 73 ARG A O 1
ATOM 553 N N . ALA A 1 74 ? -3.637 -10.975 -3.097 1.00 98.31 74 ALA A N 1
ATOM 554 C CA . ALA A 1 74 ? -3.515 -12.120 -2.201 1.00 98.31 74 ALA A CA 1
ATOM 555 C C . ALA A 1 74 ? -3.287 -11.683 -0.746 1.00 98.31 74 ALA A C 1
ATOM 557 O O . ALA A 1 74 ? -3.918 -12.233 0.153 1.00 98.31 74 ALA A O 1
ATOM 558 N N . MET A 1 75 ? -2.439 -10.675 -0.520 1.00 98.31 75 MET A N 1
ATOM 559 C CA . MET A 1 75 ? -2.157 -10.134 0.812 1.00 98.31 75 MET A CA 1
ATOM 560 C C . MET A 1 75 ? -3.360 -9.410 1.415 1.00 98.31 75 MET A C 1
ATOM 562 O O . MET A 1 75 ? -3.630 -9.617 2.592 1.00 98.31 75 MET A O 1
ATOM 566 N N . PHE A 1 76 ? -4.134 -8.653 0.626 1.00 97.88 76 PHE A N 1
ATOM 567 C CA . PHE A 1 76 ? -5.384 -8.056 1.113 1.00 97.88 76 PHE A CA 1
ATOM 568 C C . PHE A 1 76 ? -6.339 -9.114 1.666 1.00 97.88 76 PHE A C 1
ATOM 570 O O . PHE A 1 76 ? -6.759 -9.041 2.821 1.00 97.88 76 PHE A O 1
ATOM 577 N N . LYS A 1 77 ? -6.578 -10.167 0.877 1.00 97.62 77 LYS A N 1
ATOM 578 C CA . LYS A 1 77 ? -7.420 -11.286 1.300 1.00 97.62 77 LYS A CA 1
ATOM 579 C C . LYS A 1 77 ? -6.859 -11.990 2.536 1.00 97.62 77 LYS A C 1
ATOM 581 O O . LYS A 1 77 ? -7.620 -12.332 3.433 1.00 97.62 77 LYS A O 1
ATOM 586 N N . ALA A 1 78 ? -5.554 -12.250 2.564 1.00 97.44 78 ALA A N 1
ATOM 587 C CA . ALA A 1 78 ? -4.923 -13.028 3.625 1.00 97.44 78 ALA A CA 1
ATOM 588 C C . ALA A 1 78 ? -4.802 -12.268 4.955 1.00 97.44 78 ALA A C 1
ATOM 590 O O . ALA A 1 78 ? -4.849 -12.900 6.005 1.00 97.44 78 ALA A O 1
ATOM 591 N N . TRP A 1 79 ? -4.601 -10.948 4.925 1.00 96.31 79 TRP A N 1
ATOM 592 C CA . TRP A 1 79 ? -4.307 -10.157 6.127 1.00 96.31 79 TRP A CA 1
ATOM 593 C C . TRP A 1 79 ? -5.490 -9.339 6.629 1.00 96.31 79 TRP A C 1
ATOM 595 O O . TRP A 1 79 ? -5.590 -9.132 7.833 1.00 96.31 79 TRP A O 1
ATOM 605 N N . PHE A 1 80 ? -6.381 -8.906 5.736 1.00 95.19 80 PHE A N 1
ATOM 606 C CA . PHE A 1 80 ? -7.520 -8.050 6.083 1.00 95.19 80 PHE A CA 1
ATOM 607 C C . PHE A 1 80 ? -8.874 -8.709 5.793 1.00 95.19 80 PHE A C 1
ATOM 609 O O . PHE A 1 80 ? -9.912 -8.154 6.127 1.00 95.19 80 PHE A O 1
ATOM 616 N N . GLY A 1 81 ? -8.890 -9.890 5.164 1.00 96.56 81 GLY A N 1
ATOM 617 C CA . GLY A 1 81 ? -10.127 -10.608 4.849 1.00 96.56 81 GLY A CA 1
ATOM 618 C C . GLY A 1 81 ? -10.951 -10.005 3.704 1.00 96.56 81 GLY A C 1
ATOM 619 O O . GLY A 1 81 ? -11.975 -10.582 3.348 1.00 96.56 81 GLY A O 1
ATOM 620 N N . CYS A 1 82 ? -10.494 -8.913 3.086 1.00 96.56 82 CYS A N 1
ATOM 621 C CA . CYS A 1 82 ? -11.192 -8.199 2.015 1.00 96.56 82 CYS A CA 1
ATOM 622 C C . CYS A 1 82 ? -10.529 -8.377 0.634 1.00 96.56 82 CYS A C 1
ATOM 624 O O . CYS A 1 82 ? -9.417 -8.897 0.489 1.00 96.56 82 CYS A O 1
ATOM 626 N N . ARG A 1 83 ? -11.244 -7.988 -0.421 1.00 97.88 83 ARG A N 1
ATOM 627 C CA . ARG A 1 83 ? -10.869 -8.098 -1.836 1.00 97.88 83 ARG A CA 1
ATOM 628 C C . ARG A 1 83 ? -11.149 -6.783 -2.576 1.00 97.88 83 ARG A C 1
ATOM 630 O O . ARG A 1 83 ? -11.944 -6.786 -3.518 1.00 97.88 83 ARG A O 1
ATOM 637 N N . PRO A 1 84 ? -10.465 -5.688 -2.210 1.00 96.62 84 PRO A N 1
ATOM 638 C CA . PRO A 1 84 ? -10.651 -4.408 -2.873 1.00 96.62 84 PRO A CA 1
ATOM 639 C C . PRO A 1 84 ? -10.347 -4.481 -4.372 1.00 96.62 84 PRO A C 1
ATOM 641 O O . PRO A 1 84 ? -9.579 -5.332 -4.853 1.00 96.62 84 PRO A O 1
ATOM 644 N N . GLN A 1 85 ? -10.919 -3.545 -5.127 1.00 94.31 85 GLN A N 1
ATOM 645 C CA . GLN A 1 85 ? -10.603 -3.388 -6.540 1.00 94.31 85 GLN A CA 1
ATOM 646 C C . GLN A 1 85 ? -9.173 -2.851 -6.692 1.00 94.31 85 GLN A C 1
ATOM 648 O O . GLN A 1 85 ? -8.902 -1.682 -6.436 1.00 94.31 85 GLN A O 1
ATOM 653 N N . VAL A 1 86 ? -8.256 -3.711 -7.149 1.00 97.19 86 VAL A N 1
ATOM 654 C CA . VAL A 1 86 ? -6.869 -3.331 -7.468 1.00 97.19 86 VAL A CA 1
ATOM 655 C C . VAL A 1 86 ? -6.740 -3.046 -8.964 1.00 97.19 86 VAL A C 1
ATOM 657 O O . VAL A 1 86 ? -6.694 -3.973 -9.792 1.00 97.19 86 VAL A O 1
ATOM 660 N N . SER A 1 87 ? -6.686 -1.758 -9.293 1.00 96.81 87 SER A N 1
ATOM 661 C CA . SER A 1 87 ? -6.378 -1.227 -10.624 1.00 96.81 87 SER A CA 1
ATOM 662 C C . SER A 1 87 ? -4.868 -1.046 -10.802 1.00 96.81 87 SER A C 1
ATOM 664 O O . SER A 1 87 ? -4.144 -0.845 -9.827 1.00 96.81 87 SER A O 1
ATOM 666 N N . VAL A 1 88 ? -4.391 -1.163 -12.042 1.00 96.19 88 VAL A N 1
ATOM 667 C CA . VAL A 1 88 ? -2.990 -0.905 -12.398 1.00 96.19 88 VAL A CA 1
ATOM 668 C C . VAL A 1 88 ? -2.916 0.452 -13.080 1.00 96.19 88 VAL A C 1
ATOM 670 O O . VAL A 1 88 ? -3.750 0.748 -13.934 1.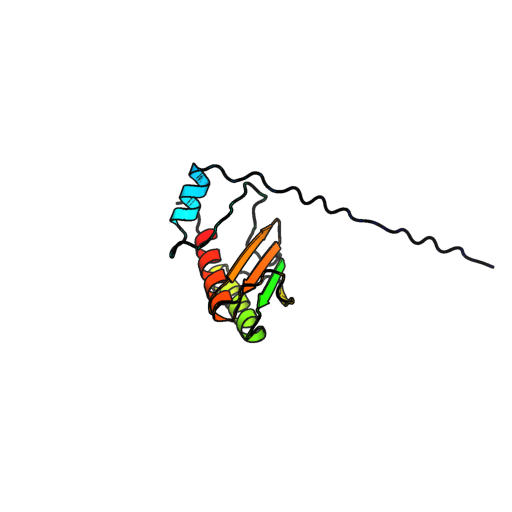00 96.19 88 VAL A O 1
ATOM 673 N N . ALA A 1 89 ? -1.934 1.258 -12.699 1.00 94.81 89 ALA A N 1
ATOM 674 C CA . ALA A 1 89 ? -1.648 2.548 -13.305 1.00 94.81 89 ALA A CA 1
ATOM 675 C C . ALA A 1 8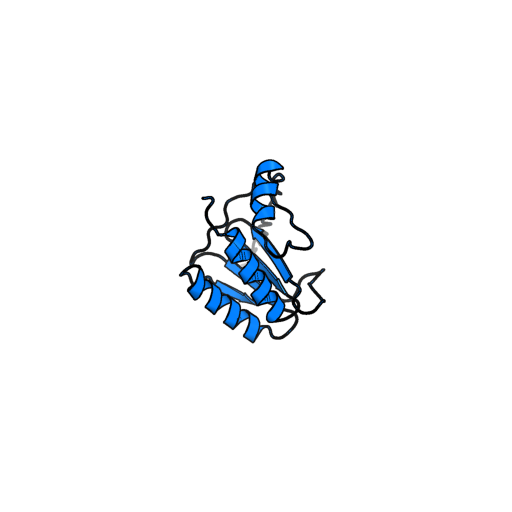9 ? -0.162 2.659 -13.655 1.00 94.81 89 ALA A C 1
ATOM 677 O O . ALA A 1 89 ? 0.674 1.930 -13.117 1.00 94.81 89 ALA A O 1
ATOM 678 N N . GLU A 1 90 ? 0.162 3.618 -14.516 1.00 89.94 90 GLU A N 1
ATOM 679 C CA . GLU A 1 90 ? 1.549 4.003 -14.752 1.00 89.94 90 GLU A CA 1
ATOM 680 C C . GLU A 1 90 ? 2.169 4.624 -13.479 1.00 89.94 90 GLU A C 1
ATOM 682 O O . GLU A 1 90 ? 1.463 5.288 -12.697 1.00 89.94 90 GLU A O 1
ATOM 687 N N . PRO A 1 91 ? 3.479 4.418 -13.234 1.00 86.12 91 PRO A N 1
ATOM 688 C CA . PRO A 1 91 ? 4.206 5.100 -12.164 1.00 86.12 91 PRO A CA 1
ATOM 689 C C . PRO A 1 91 ? 4.103 6.626 -12.294 1.00 86.12 91 PRO A C 1
ATOM 691 O O . PRO A 1 91 ? 4.358 7.181 -13.360 1.00 86.12 91 PRO A O 1
ATOM 694 N N . GLY A 1 92 ? 3.729 7.310 -11.207 1.00 76.81 92 GLY A N 1
ATOM 695 C CA . GLY A 1 92 ? 3.706 8.780 -11.160 1.00 76.81 92 GLY A CA 1
ATOM 696 C C . GLY A 1 92 ? 5.101 9.369 -10.928 1.00 76.81 92 GLY A C 1
ATOM 697 O O . GLY A 1 92 ? 6.000 8.657 -10.499 1.00 76.81 92 GLY A O 1
ATOM 698 N N . ASP A 1 93 ? 5.299 10.668 -11.157 1.00 79.25 93 ASP A N 1
ATOM 699 C CA . ASP A 1 93 ? 6.577 11.350 -10.886 1.00 79.25 93 ASP A CA 1
ATOM 700 C C . ASP A 1 93 ? 6.532 12.085 -9.524 1.00 79.25 93 ASP A C 1
ATOM 702 O O . ASP A 1 93 ? 5.580 12.832 -9.284 1.00 79.25 93 ASP A O 1
ATOM 706 N N . PRO A 1 94 ? 7.503 11.899 -8.601 1.00 81.00 94 PRO A N 1
ATOM 707 C CA . PRO A 1 94 ? 8.612 10.943 -8.653 1.00 81.00 94 PRO A CA 1
ATOM 708 C C . PRO A 1 94 ? 8.212 9.534 -8.218 1.00 81.00 94 PRO A C 1
ATOM 710 O O . PRO A 1 94 ? 7.767 9.343 -7.085 1.00 81.00 94 PRO A O 1
ATOM 713 N N . ALA A 1 95 ? 8.457 8.540 -9.075 1.00 86.31 95 ALA A N 1
ATOM 714 C CA . ALA A 1 95 ? 8.259 7.121 -8.772 1.00 86.31 95 ALA A CA 1
ATOM 715 C C . ALA A 1 95 ? 9.427 6.562 -7.941 1.00 86.31 95 ALA A C 1
ATOM 717 O O . ALA A 1 95 ? 10.564 7.022 -8.094 1.00 86.31 95 ALA A O 1
ATOM 718 N N . PRO A 1 96 ? 9.202 5.534 -7.106 1.00 93.56 96 PRO A N 1
ATOM 719 C CA . PRO A 1 96 ? 10.287 4.748 -6.525 1.00 93.56 96 PRO A CA 1
ATOM 720 C C . PRO A 1 96 ? 11.138 4.087 -7.624 1.00 93.56 96 PRO A C 1
ATOM 722 O O . PRO A 1 96 ? 10.603 3.429 -8.513 1.00 93.56 96 PRO A O 1
ATOM 725 N N . LYS A 1 97 ? 12.466 4.267 -7.569 1.00 91.81 97 LYS A N 1
ATOM 726 C CA . LYS A 1 97 ? 13.416 3.755 -8.586 1.00 91.81 97 LYS A CA 1
ATOM 727 C C . LYS A 1 97 ? 14.390 2.699 -8.059 1.00 91.81 97 LYS A C 1
ATOM 729 O O . LYS A 1 97 ? 14.955 1.942 -8.842 1.00 91.81 97 LYS A O 1
ATOM 734 N N . ILE A 1 98 ? 14.619 2.680 -6.748 1.00 94.56 98 ILE A N 1
ATOM 735 C CA . ILE A 1 98 ? 15.523 1.733 -6.085 1.00 94.56 98 ILE A CA 1
ATOM 736 C C . ILE A 1 98 ? 14.772 0.412 -5.902 1.00 94.56 98 ILE A C 1
ATOM 738 O O . ILE A 1 98 ? 13.588 0.445 -5.576 1.00 94.56 98 ILE A O 1
ATOM 742 N N . ALA A 1 99 ? 15.440 -0.725 -6.111 1.00 96.19 99 ALA A N 1
ATOM 743 C CA . ALA A 1 99 ? 14.844 -2.040 -5.868 1.00 96.19 99 ALA A CA 1
ATOM 744 C C . ALA A 1 99 ? 14.208 -2.105 -4.472 1.00 96.19 99 ALA A C 1
ATOM 746 O O . ALA A 1 99 ? 14.716 -1.492 -3.531 1.00 96.19 99 ALA A O 1
ATOM 747 N N . ASP A 1 100 ? 13.076 -2.797 -4.358 1.00 96.62 100 ASP A N 1
ATOM 748 C CA . ASP A 1 100 ? 12.290 -2.913 -3.125 1.00 96.62 100 ASP A CA 1
ATOM 749 C C . ASP A 1 100 ? 11.704 -1.597 -2.561 1.00 96.62 100 ASP A C 1
ATOM 751 O O . ASP A 1 100 ? 11.023 -1.617 -1.525 1.00 96.62 100 ASP A O 1
ATOM 755 N N . ALA A 1 101 ? 11.921 -0.451 -3.219 1.00 97.00 101 ALA A N 1
ATOM 756 C CA . ALA A 1 101 ? 11.385 0.830 -2.780 1.00 97.00 101 ALA A CA 1
ATOM 757 C C . ALA A 1 101 ? 9.900 0.967 -3.119 1.00 97.00 101 ALA A C 1
ATOM 759 O O . ALA A 1 101 ? 9.410 0.493 -4.150 1.00 97.00 101 ALA A O 1
ATOM 760 N N . TYR A 1 102 ? 9.189 1.679 -2.251 1.00 97.38 102 TYR A N 1
ATOM 761 C CA . TYR A 1 102 ? 7.761 1.905 -2.386 1.00 97.38 102 TYR A CA 1
ATOM 762 C C . TYR A 1 102 ? 7.348 3.258 -1.811 1.00 97.38 102 TYR A C 1
ATOM 764 O O . TYR A 1 102 ? 8.089 3.899 -1.063 1.00 97.38 102 TYR A O 1
ATOM 772 N N . ARG A 1 103 ? 6.133 3.676 -2.155 1.00 96.88 103 ARG A N 1
ATOM 773 C CA . ARG A 1 103 ? 5.428 4.802 -1.558 1.00 96.88 103 ARG A CA 1
ATOM 774 C C . ARG A 1 103 ? 3.963 4.430 -1.368 1.00 96.88 103 ARG A C 1
ATOM 776 O O . ARG A 1 103 ? 3.359 3.814 -2.242 1.00 96.88 103 ARG A O 1
ATOM 783 N N . ILE A 1 104 ? 3.412 4.809 -0.221 1.00 95.62 104 ILE A N 1
ATOM 784 C CA . ILE A 1 104 ? 1.994 4.648 0.099 1.00 95.62 104 ILE A CA 1
ATOM 785 C C . ILE A 1 104 ? 1.392 6.042 0.191 1.00 95.62 104 ILE A C 1
ATOM 787 O O . ILE A 1 104 ? 1.914 6.892 0.909 1.00 95.62 104 ILE A O 1
ATOM 791 N N . HIS A 1 105 ? 0.286 6.253 -0.508 1.00 94.44 105 HIS A N 1
ATOM 792 C CA . HIS A 1 105 ? -0.583 7.401 -0.306 1.00 94.44 105 HIS A CA 1
ATOM 793 C C . HIS A 1 105 ? -1.977 6.899 0.030 1.00 94.44 105 HIS A C 1
ATOM 795 O O . HIS A 1 105 ? -2.534 6.077 -0.696 1.00 94.44 105 HIS A O 1
ATOM 801 N N . ALA A 1 106 ? -2.540 7.397 1.120 1.00 93.06 106 ALA A N 1
ATOM 802 C CA . ALA A 1 106 ? -3.866 7.022 1.576 1.00 93.06 106 ALA A CA 1
ATOM 803 C C . ALA A 1 106 ? -4.718 8.285 1.717 1.00 93.06 106 ALA A C 1
ATOM 805 O O . ALA A 1 106 ? -4.265 9.297 2.249 1.00 93.06 106 ALA A O 1
ATOM 806 N N . SER A 1 107 ? -5.939 8.229 1.203 1.00 89.81 107 SER A N 1
ATOM 807 C CA . SER A 1 107 ? -6.955 9.269 1.343 1.00 89.81 107 SER A CA 1
ATOM 808 C C . SER A 1 107 ? -8.334 8.612 1.417 1.00 89.81 107 SER A C 1
ATOM 810 O O . SER A 1 107 ? -8.456 7.396 1.271 1.00 89.81 107 SER A O 1
ATOM 812 N N . LYS A 1 108 ? -9.391 9.386 1.693 1.00 89.19 108 LYS A N 1
ATOM 813 C CA . LYS A 1 108 ? -10.740 8.845 1.927 1.00 89.19 108 LYS A CA 1
ATOM 814 C C . LYS A 1 108 ? -11.166 7.856 0.832 1.00 89.19 108 LYS A C 1
ATOM 816 O O . LYS A 1 108 ? -11.389 8.259 -0.306 1.00 89.19 108 LYS A O 1
ATOM 821 N N . GLY A 1 109 ? -11.310 6.581 1.198 1.00 90.88 109 GLY A N 1
ATOM 822 C CA . GLY A 1 109 ? -11.745 5.506 0.296 1.00 90.88 109 GLY A CA 1
ATOM 823 C C . GLY A 1 109 ? -10.748 5.124 -0.807 1.00 90.88 109 GLY A C 1
ATOM 824 O O . GLY A 1 109 ? -11.098 4.332 -1.682 1.00 90.88 109 GLY A O 1
ATOM 825 N N . ALA A 1 110 ? -9.522 5.654 -0.784 1.00 94.00 110 ALA A N 1
ATOM 826 C CA . ALA A 1 110 ? -8.520 5.417 -1.813 1.00 94.00 110 ALA A CA 1
ATOM 827 C C . ALA A 1 110 ? -7.138 5.119 -1.218 1.00 94.00 110 ALA A C 1
ATOM 829 O O . ALA A 1 110 ? -6.639 5.805 -0.326 1.00 94.00 110 ALA A O 1
ATOM 830 N N . LEU A 1 111 ? -6.485 4.109 -1.782 1.00 96.38 111 LEU A N 1
ATOM 831 C CA . LEU A 1 111 ? -5.110 3.746 -1.473 1.00 96.38 111 LEU A CA 1
ATOM 832 C C . LEU A 1 111 ? -4.312 3.682 -2.771 1.00 96.38 111 LEU A C 1
ATOM 834 O O . LEU A 1 111 ? -4.641 2.918 -3.678 1.00 96.38 111 LEU A O 1
ATOM 838 N N . ARG A 1 112 ? -3.225 4.441 -2.850 1.00 96.50 112 ARG A N 1
ATOM 839 C CA . ARG A 1 112 ? -2.246 4.331 -3.927 1.00 96.50 112 ARG A CA 1
ATOM 840 C C . ARG A 1 112 ? -0.950 3.726 -3.402 1.00 96.50 112 ARG A C 1
ATOM 842 O O . ARG A 1 112 ? -0.407 4.176 -2.395 1.00 96.50 112 ARG A O 1
ATOM 849 N N . ILE A 1 113 ? -0.460 2.721 -4.118 1.00 97.56 113 ILE A N 1
ATOM 850 C CA . I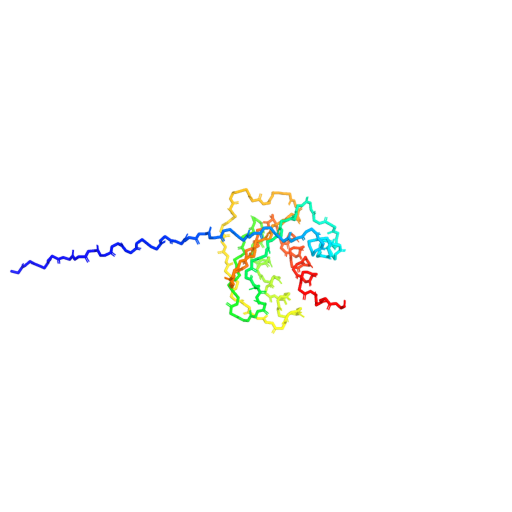LE A 1 113 ? 0.835 2.084 -3.895 1.00 97.56 113 ILE A CA 1
ATOM 851 C C . ILE A 1 113 ? 1.675 2.316 -5.146 1.00 97.56 113 ILE A C 1
ATOM 853 O O . ILE A 1 113 ? 1.364 1.776 -6.206 1.00 97.56 113 ILE A O 1
ATOM 857 N N . ASP A 1 114 ? 2.743 3.095 -5.014 1.00 97.69 114 ASP A N 1
ATOM 858 C CA . ASP A 1 114 ? 3.794 3.188 -6.024 1.00 97.69 114 ASP A CA 1
ATOM 859 C C . ASP A 1 114 ? 4.959 2.283 -5.599 1.00 97.69 114 ASP A C 1
ATOM 861 O O . ASP A 1 114 ? 5.360 2.299 -4.435 1.00 97.69 114 ASP A O 1
ATOM 865 N N . ALA A 1 115 ? 5.516 1.489 -6.511 1.00 97.69 115 ALA A N 1
ATOM 866 C CA . ALA A 1 115 ? 6.615 0.569 -6.221 1.00 97.69 115 ALA A CA 1
ATOM 867 C C . ALA A 1 115 ? 7.608 0.467 -7.386 1.00 97.69 115 ALA A C 1
ATOM 869 O O . ALA A 1 115 ? 7.237 0.584 -8.556 1.00 97.69 115 ALA A O 1
ATOM 870 N N . ALA A 1 116 ? 8.878 0.219 -7.067 1.00 97.38 116 ALA A N 1
ATOM 871 C CA . ALA A 1 116 ? 9.910 -0.000 -8.080 1.00 97.38 116 ALA A CA 1
ATOM 872 C C . ALA A 1 116 ? 9.793 -1.384 -8.750 1.00 97.38 116 ALA A C 1
ATOM 874 O O . ALA A 1 116 ? 10.102 -1.535 -9.932 1.00 97.38 116 ALA A O 1
ATOM 875 N N . ASP A 1 117 ? 9.342 -2.387 -7.996 1.00 97.75 117 ASP A N 1
ATOM 876 C CA . ASP A 1 117 ? 9.220 -3.792 -8.392 1.00 97.75 117 ASP A CA 1
ATOM 877 C C . ASP A 1 117 ? 8.211 -4.533 -7.486 1.00 97.75 117 ASP A C 1
ATOM 879 O O . ASP A 1 117 ? 7.617 -3.953 -6.563 1.00 97.75 117 ASP A O 1
ATOM 883 N N . ALA A 1 118 ? 8.009 -5.836 -7.720 1.00 97.88 118 ALA A N 1
ATOM 884 C CA . ALA A 1 118 ? 7.101 -6.631 -6.896 1.00 97.88 118 ALA A CA 1
ATOM 885 C C . ALA A 1 118 ? 7.567 -6.748 -5.432 1.00 97.88 118 ALA A C 1
ATOM 887 O O . ALA A 1 118 ? 6.745 -6.959 -4.536 1.00 97.88 118 ALA A O 1
ATOM 888 N N . GLY A 1 119 ? 8.869 -6.617 -5.163 1.00 98.12 119 GLY A N 1
ATOM 889 C CA . GLY A 1 119 ? 9.425 -6.555 -3.812 1.00 98.12 119 GLY A CA 1
ATOM 890 C C . GLY A 1 119 ? 8.980 -5.313 -3.050 1.00 98.12 119 GLY A C 1
ATOM 891 O O . GLY A 1 119 ? 8.466 -5.427 -1.932 1.00 98.12 119 GLY A O 1
ATOM 892 N N . GLY A 1 120 ? 9.020 -4.154 -3.703 1.00 98.12 120 GLY A N 1
ATOM 893 C CA . GLY A 1 120 ? 8.498 -2.898 -3.179 1.00 98.12 120 GLY A CA 1
ATOM 894 C C . GLY A 1 120 ? 7.007 -2.976 -2.875 1.00 98.12 120 GLY A C 1
ATOM 895 O O . GLY A 1 120 ? 6.579 -2.583 -1.790 1.00 98.12 120 GLY A O 1
ATOM 896 N N . ALA A 1 121 ? 6.213 -3.589 -3.757 1.00 98.12 121 ALA A N 1
ATOM 897 C CA . ALA A 1 121 ? 4.788 -3.800 -3.503 1.00 98.12 121 ALA A CA 1
ATOM 898 C C . ALA A 1 121 ? 4.535 -4.675 -2.257 1.00 98.12 121 ALA A C 1
ATOM 900 O O . ALA A 1 121 ? 3.647 -4.378 -1.456 1.00 98.12 121 ALA A O 1
ATOM 901 N N . ARG A 1 122 ? 5.340 -5.727 -2.033 1.00 98.38 122 ARG A N 1
ATOM 902 C CA . ARG A 1 122 ? 5.266 -6.534 -0.798 1.00 98.38 122 ARG A CA 1
ATOM 903 C C . ARG A 1 122 ? 5.655 -5.731 0.440 1.00 98.38 122 ARG A C 1
ATOM 905 O O . ARG A 1 122 ? 5.001 -5.868 1.473 1.00 98.38 122 ARG A O 1
ATOM 912 N N . ASN A 1 123 ? 6.690 -4.900 0.351 1.00 98.38 123 ASN A N 1
ATOM 913 C CA . ASN A 1 123 ? 7.112 -4.043 1.458 1.00 98.38 123 ASN A CA 1
ATOM 914 C C . ASN A 1 123 ? 6.048 -2.996 1.804 1.00 98.38 123 ASN A C 1
ATOM 916 O O . ASN A 1 123 ? 5.744 -2.825 2.982 1.00 98.38 123 ASN A O 1
ATOM 920 N N . ALA A 1 124 ? 5.398 -2.400 0.803 1.00 97.81 124 ALA A N 1
ATOM 921 C CA . ALA A 1 124 ? 4.256 -1.515 1.012 1.00 97.81 124 ALA A CA 1
ATOM 922 C C . ALA A 1 124 ? 3.130 -2.211 1.786 1.00 97.81 124 ALA A C 1
ATOM 924 O O . ALA A 1 124 ? 2.622 -1.678 2.769 1.00 97.81 124 ALA A O 1
ATOM 925 N N . MET A 1 125 ? 2.779 -3.439 1.396 1.00 98.12 125 MET A N 1
ATOM 926 C CA . MET A 1 125 ? 1.748 -4.204 2.095 1.00 98.12 125 MET A CA 1
ATOM 927 C C . MET A 1 125 ? 2.149 -4.525 3.544 1.00 98.12 125 MET A C 1
ATOM 929 O O . MET A 1 125 ? 1.300 -4.471 4.433 1.00 98.12 125 MET A O 1
ATOM 933 N N . ARG A 1 126 ? 3.423 -4.847 3.816 1.00 97.62 126 ARG A N 1
ATOM 934 C CA . ARG A 1 126 ? 3.916 -5.076 5.191 1.00 97.62 126 ARG A CA 1
ATOM 935 C C . ARG A 1 126 ? 3.757 -3.830 6.060 1.00 97.62 126 ARG A C 1
ATOM 937 O O . ARG A 1 126 ? 3.319 -3.950 7.199 1.00 97.62 126 ARG A O 1
ATOM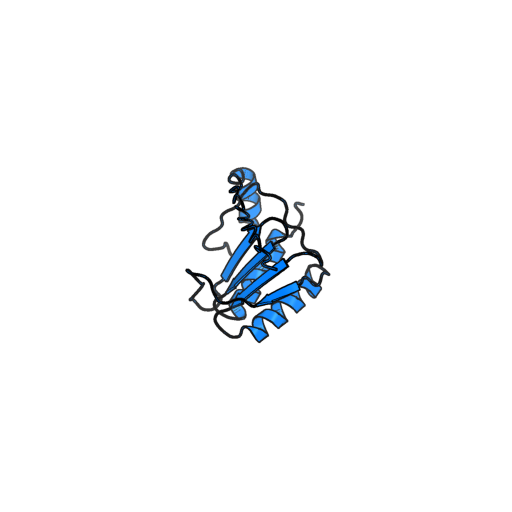 944 N N . THR A 1 127 ? 4.060 -2.658 5.513 1.00 97.06 127 THR A N 1
ATOM 945 C CA . THR A 1 127 ? 3.850 -1.373 6.191 1.00 97.06 127 THR A CA 1
ATOM 946 C C . THR A 1 127 ? 2.368 -1.095 6.410 1.00 97.06 127 THR A C 1
ATOM 948 O O . THR A 1 127 ? 1.979 -0.730 7.514 1.00 97.06 127 THR A O 1
ATOM 951 N N . LEU A 1 128 ? 1.517 -1.343 5.407 1.00 96.06 128 LEU A N 1
ATOM 952 C CA . LEU A 1 128 ? 0.066 -1.203 5.544 1.00 96.06 128 LEU A CA 1
ATOM 953 C C . LEU A 1 128 ? -0.489 -2.093 6.662 1.00 96.06 128 LEU A C 1
ATOM 955 O O . LEU A 1 128 ? -1.333 -1.653 7.433 1.00 96.06 128 LEU A O 1
ATOM 959 N N . ARG A 1 129 ? 0.012 -3.328 6.783 1.00 95.44 129 ARG A N 1
ATOM 960 C CA . ARG A 1 129 ? -0.381 -4.236 7.864 1.00 95.44 129 ARG A CA 1
ATOM 961 C C . ARG A 1 129 ? -0.074 -3.647 9.237 1.00 95.44 129 ARG A C 1
ATOM 963 O O . ARG A 1 129 ? -0.938 -3.717 10.096 1.00 95.44 129 ARG A O 1
ATOM 970 N N . GLN A 1 130 ? 1.106 -3.056 9.416 1.00 94.19 130 GLN A N 1
ATOM 971 C CA . GLN A 1 130 ? 1.505 -2.425 10.679 1.00 94.19 130 GLN A CA 1
ATOM 972 C C . GLN A 1 130 ? 0.674 -1.170 10.980 1.00 94.19 130 GLN A C 1
ATOM 974 O O . GLN A 1 130 ? 0.283 -0.952 12.122 1.00 94.19 130 GLN A O 1
ATOM 979 N N . LEU A 1 131 ? 0.352 -0.371 9.955 1.00 91.56 131 LEU A N 1
ATOM 980 C CA . LEU A 1 131 ? -0.529 0.796 10.088 1.00 91.56 131 LEU A CA 1
ATOM 981 C C . LEU A 1 131 ? -1.955 0.414 10.508 1.00 91.56 131 LEU A C 1
ATOM 983 O O . LEU A 1 131 ? -2.599 1.167 11.229 1.00 91.56 131 LEU A O 1
ATOM 987 N N . ALA A 1 132 ? -2.438 -0.743 10.059 1.00 90.12 132 ALA A N 1
ATOM 988 C CA . ALA A 1 132 ? -3.773 -1.244 10.361 1.00 90.12 132 ALA A CA 1
ATOM 989 C C . ALA A 1 132 ? -3.872 -1.974 11.714 1.00 90.12 132 ALA A C 1
ATOM 991 O O . ALA A 1 132 ? -4.960 -2.417 12.083 1.00 90.12 132 ALA A O 1
ATOM 992 N N . GLU A 1 133 ? -2.767 -2.148 12.450 1.00 82.06 133 GLU A N 1
ATOM 993 C CA . GLU A 1 133 ? -2.826 -2.792 13.761 1.00 82.06 133 GLU A CA 1
ATOM 994 C C . GLU A 1 133 ? -3.571 -1.899 14.767 1.00 82.06 133 GLU A C 1
ATOM 996 O O . GLU A 1 133 ? -3.194 -0.734 14.958 1.00 82.06 133 GLU A O 1
ATOM 1001 N N . PRO A 1 134 ? -4.610 -2.426 15.446 1.00 70.31 134 PRO A N 1
ATOM 1002 C CA . PRO A 1 134 ? -5.360 -1.652 16.421 1.00 70.31 134 PRO A CA 1
ATOM 1003 C C . PRO A 1 134 ? -4.439 -1.183 17.548 1.00 70.31 134 PRO A C 1
ATOM 1005 O O . PRO A 1 134 ? -3.538 -1.902 17.986 1.00 70.31 134 PRO A O 1
ATOM 1008 N N . VAL A 1 135 ? -4.672 0.040 18.029 1.00 58.22 135 VAL A N 1
ATOM 1009 C CA . VAL A 1 135 ? -4.048 0.534 19.259 1.00 58.22 135 VAL A CA 1
ATOM 1010 C C . VAL A 1 135 ? -4.493 -0.388 20.397 1.00 58.22 135 VAL A C 1
ATOM 1012 O O . VAL A 1 135 ? -5.686 -0.478 20.675 1.00 58.22 135 VAL A O 1
ATOM 1015 N N . ARG A 1 136 ? -3.544 -1.116 20.989 1.00 49.19 136 ARG A N 1
ATOM 1016 C CA . ARG A 1 136 ? -3.753 -1.865 22.232 1.00 49.19 136 ARG A CA 1
ATOM 1017 C C . ARG A 1 136 ? -3.496 -0.972 23.433 1.00 49.19 136 ARG A C 1
ATOM 1019 O O . ARG A 1 136 ? -2.598 -0.106 23.314 1.00 49.19 136 ARG A O 1
#

Foldseek 3Di:
DDDDDDDDPPPPPPPPPPAAFDDPVVVVVLQVLQVVRDPDDTHGPADDADLAQQAAEEEAEQEPQVLLQVVLQVLSCVQVVHRHDYDYDHADPPADQDALAWDWDDHHSYIYIGYHHSNVSVSVSVSVSSSPDDDD

Sequence (136 aa):
MKKQTWMALVVCAACFTHAVPLNEREAGLVKARLVPAPQRVELGDGPEVVLDDTLAVTLACAKESDLARKQVRAMFKAWFGCRPQVSVAEPGDPAPKIADAYRIHASKGALRIDAADAGGARNAMRTLRQLAEPVR

Radius of gyration: 17.98 Å; chains: 1; bounding box: 50×37×60 Å